Protein AF-A0A8J3KLV8-F1 (afdb_monomer_lite)

InterPro domains:
  IPR044548 Uncharacterized protein AF_0060, NTP Pyrophosphohydrolase MazG-like domain [cd11533] (44-113)

Sequence (144 aa):
MPGKSDDLAAHRTAPQRTAAARGGGAGSVRPVDETSRRAVDAAVRWLDTHHGNGPQQQTMRILKVTEEAGEAASAWIGVQGQNPRKGVTHTPREVADELADVALASFVAIRSLGFDPAEVLAAKAAKVLDRMAAHGGTSAVVDA

pLDDT: mean 82.33, std 23.12, range [37.09, 98.81]

Secondary structure (DSSP, 8-state):
-------------PPP--------------SS-HHHHHHHHHHHHHHHHHH--SHHHHHHHHHHHHHHHHHHHHHHHHHTT--TTT-----HHHHHHHHHHHHHHHHHHHHHTT--HHHHHHHHHHHHHHHHHHHHHHTTSS--

Organism: NCBI:txid53366

Radius of gyration: 24.16 Å; chains: 1; bounding box: 39×49×84 Å

Foldseek 3Di:
DDDDDDPPPPDPDDDDDDDDDPDDDPPPPQQQDPVLQVVLVVVLVVCCVPPNLDPVSLVVLVVVLVVLVVVLVVQVCLCVLVPVVRGRDHDVVVSVVSVVSSLSSVQNSCVSVVHHSSVVVVVVVVVVVVVVVVVVVVVVPPDD

Structure (mmCIF, N/CA/C/O backbone):
data_AF-A0A8J3KLV8-F1
#
_entry.id   AF-A0A8J3KLV8-F1
#
loop_
_atom_site.group_PDB
_atom_site.id
_atom_site.type_symbol
_atom_site.label_atom_id
_atom_site.label_alt_id
_atom_site.label_comp_id
_atom_site.label_asym_id
_atom_site.label_entity_id
_atom_site.label_seq_id
_atom_site.pdbx_PDB_ins_code
_atom_site.Cartn_x
_atom_site.Cartn_y
_atom_site.Cartn_z
_atom_site.occupancy
_atom_site.B_iso_or_equiv
_atom_site.auth_seq_id
_atom_site.auth_comp_id
_atom_site.auth_asym_id
_atom_site.auth_atom_id
_atom_site.pdbx_PDB_model_num
ATOM 1 N N . MET A 1 1 ? -24.159 14.113 63.721 1.00 42.66 1 MET A N 1
ATOM 2 C CA . MET A 1 1 ? -24.498 12.677 63.803 1.00 42.66 1 MET A CA 1
ATOM 3 C C . MET A 1 1 ? -23.819 11.965 62.640 1.00 42.66 1 MET A C 1
ATOM 5 O O . MET A 1 1 ? -24.181 12.276 61.514 1.00 42.66 1 MET A O 1
ATOM 9 N N . PRO A 1 2 ? -22.803 11.114 62.864 1.00 45.06 2 PRO A N 1
ATOM 10 C CA . PRO A 1 2 ? -22.189 10.315 61.808 1.00 45.06 2 PRO A CA 1
ATOM 11 C C . PRO A 1 2 ? -22.874 8.941 61.687 1.00 45.06 2 PRO A C 1
ATOM 13 O O . PRO A 1 2 ? -23.283 8.352 62.686 1.00 45.06 2 PRO A O 1
ATOM 16 N N . GLY A 1 3 ? -22.980 8.436 60.459 1.00 40.41 3 GLY A N 1
ATOM 17 C CA . GLY A 1 3 ? -23.539 7.125 60.104 1.00 40.41 3 GLY A CA 1
ATOM 18 C C . GLY A 1 3 ? -24.324 7.240 58.793 1.00 40.41 3 GLY A C 1
ATOM 19 O O . GLY A 1 3 ? -25.127 8.151 58.661 1.00 40.41 3 GLY A O 1
ATOM 20 N N . LYS A 1 4 ? -24.150 6.409 57.771 1.00 46.09 4 LYS A N 1
ATOM 21 C CA . LYS A 1 4 ? -23.437 5.142 57.617 1.00 46.09 4 LYS A CA 1
ATOM 22 C C . LYS A 1 4 ? -22.917 5.065 56.174 1.00 46.09 4 LYS A C 1
ATOM 24 O O . LYS A 1 4 ? -23.565 5.557 55.260 1.00 46.09 4 LYS A O 1
ATOM 29 N N . SER A 1 5 ? -21.741 4.464 56.045 1.00 48.00 5 SER A N 1
ATOM 30 C CA . SER A 1 5 ? -21.215 3.720 54.896 1.00 48.00 5 SER A CA 1
ATOM 31 C C . SER A 1 5 ? -22.264 3.193 53.913 1.00 48.00 5 SER A C 1
ATOM 33 O O . SER A 1 5 ? -23.103 2.402 54.331 1.00 48.00 5 SER A O 1
ATOM 35 N N . ASP A 1 6 ? -22.092 3.523 52.632 1.00 41.88 6 ASP A N 1
ATOM 36 C CA . ASP A 1 6 ? -22.481 2.674 51.505 1.00 41.88 6 ASP A CA 1
ATOM 37 C C . ASP A 1 6 ? -21.314 2.647 50.503 1.00 41.88 6 ASP A C 1
ATOM 39 O O . ASP A 1 6 ? -21.176 3.496 49.620 1.00 41.88 6 ASP A O 1
ATOM 43 N N . ASP A 1 7 ? -20.429 1.667 50.701 1.00 40.50 7 ASP A N 1
ATOM 44 C CA . ASP A 1 7 ? -19.437 1.229 49.723 1.00 40.50 7 ASP A CA 1
ATOM 45 C C . ASP A 1 7 ? -20.174 0.610 48.526 1.00 40.50 7 ASP A C 1
ATOM 47 O O . ASP A 1 7 ? -20.516 -0.574 48.506 1.00 40.50 7 ASP A O 1
ATOM 51 N N . LEU A 1 8 ? -20.422 1.418 47.496 1.00 43.19 8 LEU A N 1
ATOM 52 C CA . LEU A 1 8 ? -20.843 0.938 46.183 1.00 43.19 8 LEU A CA 1
ATOM 53 C C . LEU A 1 8 ? -19.626 0.357 45.452 1.00 43.19 8 LEU A C 1
ATOM 55 O O . LEU A 1 8 ? -19.014 0.987 44.588 1.00 43.19 8 LEU A O 1
ATOM 59 N N . ALA A 1 9 ? -19.284 -0.881 45.806 1.00 39.94 9 ALA A N 1
ATOM 60 C CA . ALA A 1 9 ? -18.424 -1.739 45.006 1.00 39.94 9 ALA A CA 1
ATOM 61 C C . ALA A 1 9 ? -19.121 -2.034 43.665 1.00 39.94 9 ALA A C 1
ATOM 63 O O . ALA A 1 9 ? -19.897 -2.979 43.525 1.00 39.94 9 ALA A O 1
ATOM 64 N N . ALA A 1 10 ? -18.861 -1.192 42.665 1.00 48.28 10 ALA A N 1
ATOM 65 C CA . ALA A 1 10 ? -19.279 -1.429 41.295 1.00 48.28 10 ALA A CA 1
ATOM 66 C C . ALA A 1 10 ? -18.558 -2.674 40.754 1.00 48.28 10 ALA A C 1
ATOM 68 O O . ALA A 1 10 ? -17.348 -2.680 40.515 1.00 48.28 10 ALA A O 1
ATOM 69 N N . HIS A 1 11 ? -19.340 -3.737 40.584 1.00 37.72 11 HIS A N 1
ATOM 70 C CA . HIS A 1 11 ? -19.002 -4.976 39.899 1.00 37.72 11 HIS A CA 1
ATOM 71 C C . HIS A 1 11 ? -18.259 -4.682 38.580 1.00 37.72 11 HIS A C 1
ATOM 73 O O . HIS A 1 11 ? -18.854 -4.258 37.589 1.00 37.72 11 HIS A O 1
ATOM 79 N N . ARG A 1 12 ? -16.941 -4.924 38.543 1.00 47.00 12 ARG A N 1
ATOM 80 C CA . ARG A 1 12 ? -16.189 -5.039 37.285 1.00 47.00 12 ARG A CA 1
ATOM 81 C C . ARG A 1 12 ? -16.576 -6.353 36.617 1.00 47.00 12 ARG A C 1
ATOM 83 O O . ARG A 1 12 ? -15.980 -7.395 36.879 1.00 47.00 12 ARG A O 1
ATOM 90 N N . THR A 1 13 ? -17.581 -6.303 35.756 1.00 42.56 13 THR A N 1
ATOM 91 C CA . THR A 1 13 ? -17.938 -7.412 34.873 1.00 42.56 13 THR A CA 1
ATOM 92 C C . THR A 1 13 ? -16.992 -7.386 33.673 1.00 42.56 13 THR A C 1
ATOM 94 O O . THR A 1 13 ? -17.087 -6.518 32.808 1.00 42.56 13 THR A O 1
ATOM 97 N N . ALA A 1 14 ? -16.027 -8.306 33.643 1.00 42.88 14 ALA A N 1
ATOM 98 C CA . ALA A 1 14 ? -15.193 -8.533 32.469 1.00 42.88 14 ALA A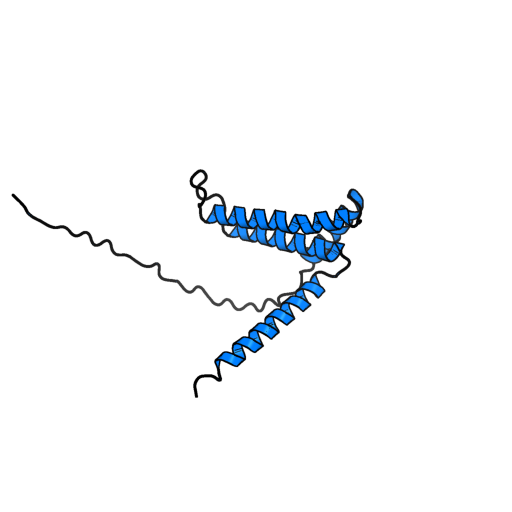 CA 1
ATOM 99 C C . ALA A 1 14 ? -16.067 -9.040 31.302 1.00 42.88 14 ALA A C 1
ATOM 101 O O . ALA A 1 14 ? -16.919 -9.905 31.528 1.00 42.88 14 ALA A O 1
ATOM 102 N N . PRO A 1 15 ? -15.884 -8.556 30.060 1.00 42.44 15 PRO A N 1
ATOM 103 C CA . PRO A 1 15 ? -16.620 -9.092 28.927 1.00 42.44 15 PRO A CA 1
ATOM 104 C C . PRO A 1 15 ? -16.161 -10.527 28.642 1.00 42.44 15 PRO A C 1
ATOM 106 O O . PRO A 1 15 ? -14.987 -10.799 28.379 1.00 42.44 15 PRO A O 1
ATOM 109 N N . GLN A 1 16 ? -17.116 -11.451 28.714 1.00 42.62 16 GLN A N 1
ATOM 110 C CA . GLN A 1 16 ? -16.942 -12.852 28.360 1.00 42.62 16 GLN A CA 1
ATOM 111 C C . GLN A 1 16 ? -16.644 -12.959 26.859 1.00 42.62 16 GLN A C 1
ATOM 113 O O . GLN A 1 16 ? -17.425 -12.517 26.018 1.00 42.62 16 GLN A O 1
ATOM 118 N N . ARG A 1 17 ? -15.496 -13.551 26.517 1.00 41.84 17 ARG A N 1
ATOM 119 C CA . ARG A 1 17 ? -15.134 -13.891 25.138 1.00 41.84 17 ARG A CA 1
ATOM 120 C C . ARG A 1 17 ? -16.031 -15.028 24.657 1.00 41.84 17 ARG A C 1
ATOM 122 O O . ARG A 1 17 ? -15.764 -16.192 24.939 1.00 41.84 17 ARG A O 1
ATOM 129 N N . THR A 1 18 ? -17.076 -14.701 23.908 1.00 43.59 18 THR A N 1
ATOM 130 C CA . THR A 1 18 ? -17.837 -15.690 23.144 1.00 43.59 18 THR A CA 1
ATOM 131 C C . THR A 1 18 ? -16.981 -16.180 21.980 1.00 43.59 18 THR A C 1
ATOM 133 O O . THR A 1 18 ? -16.711 -15.445 21.029 1.00 43.59 18 THR A O 1
ATOM 136 N N . ALA A 1 19 ? -16.523 -17.427 22.075 1.00 47.34 19 ALA A N 1
ATOM 137 C CA . ALA A 1 19 ? -15.889 -18.148 20.985 1.00 47.34 19 ALA A CA 1
ATOM 138 C C . ALA A 1 19 ? -16.931 -18.422 19.888 1.00 47.34 19 ALA A C 1
ATOM 140 O O . ALA A 1 19 ? -17.770 -19.309 20.026 1.00 47.34 19 ALA A O 1
ATOM 141 N N . ALA A 1 20 ? -16.883 -17.648 18.804 1.00 45.16 20 ALA A N 1
ATOM 142 C CA . ALA A 1 20 ? -17.672 -17.906 17.609 1.00 45.16 20 ALA A CA 1
ATOM 143 C C . ALA A 1 20 ? -16.882 -18.802 16.640 1.00 45.16 20 ALA A C 1
ATOM 145 O O . ALA A 1 20 ? -15.815 -18.436 16.156 1.00 45.16 20 ALA A O 1
ATOM 146 N N . ALA A 1 21 ? -17.440 -19.996 16.434 1.00 41.50 21 ALA A N 1
ATOM 147 C CA . ALA A 1 21 ? -17.370 -20.880 15.272 1.00 41.50 21 ALA A CA 1
ATOM 148 C C . ALA A 1 21 ? -16.070 -20.915 14.442 1.00 41.50 21 ALA A C 1
ATOM 150 O O . ALA A 1 21 ? -15.803 -20.075 13.584 1.00 41.50 21 ALA A O 1
ATOM 151 N N . ARG A 1 22 ? -15.352 -22.036 14.582 1.00 46.91 22 ARG A N 1
ATOM 152 C CA . ARG A 1 22 ? -14.460 -22.575 13.550 1.00 46.91 22 ARG A CA 1
ATOM 153 C C . ARG A 1 22 ? -15.291 -22.964 12.320 1.00 46.91 22 ARG A C 1
ATOM 155 O O . ARG A 1 22 ? -15.790 -24.082 12.235 1.00 46.91 22 ARG A O 1
ATOM 162 N N . GLY A 1 23 ? -15.439 -22.032 11.384 1.00 38.31 23 GLY A N 1
ATOM 163 C CA . GLY A 1 23 ? -15.900 -22.302 10.025 1.00 38.31 23 GLY A CA 1
ATOM 164 C C . GLY A 1 23 ? -14.726 -22.767 9.172 1.00 38.31 23 GLY A C 1
ATOM 165 O O . GLY A 1 23 ? -13.908 -21.959 8.739 1.00 38.31 23 GLY A O 1
ATOM 166 N N . GLY A 1 24 ? -14.627 -24.079 8.969 1.00 43.69 24 GLY A N 1
ATOM 167 C CA . GLY A 1 24 ? -13.702 -24.686 8.024 1.00 43.69 24 GLY A CA 1
ATOM 168 C C . GLY A 1 24 ? -14.093 -24.340 6.592 1.00 43.69 24 GLY A C 1
ATOM 169 O O . GLY A 1 24 ? -15.017 -24.919 6.034 1.00 43.69 24 GLY A O 1
ATOM 170 N N . GLY A 1 25 ? -13.352 -23.419 5.995 1.00 37.09 25 GLY A N 1
ATOM 171 C CA . GLY A 1 25 ? -13.184 -23.319 4.558 1.00 37.09 25 GLY A CA 1
ATOM 172 C C . GLY A 1 25 ? -11.692 -23.231 4.317 1.00 37.09 25 GLY A C 1
ATOM 173 O O . GLY A 1 25 ? -11.089 -22.201 4.604 1.00 37.09 25 GLY A O 1
ATOM 174 N N . ALA A 1 26 ? -11.081 -24.313 3.838 1.00 45.38 26 ALA A N 1
ATOM 175 C CA . ALA A 1 26 ? -9.734 -24.274 3.290 1.00 45.38 26 ALA A CA 1
ATOM 176 C C . ALA A 1 26 ? -9.777 -23.447 1.996 1.00 45.38 26 ALA A C 1
ATOM 178 O O . ALA A 1 26 ? -9.745 -23.974 0.887 1.00 45.38 26 ALA A O 1
ATOM 179 N N . GLY A 1 27 ? -9.917 -22.129 2.140 1.00 42.78 27 GLY A N 1
ATOM 180 C CA . GLY A 1 27 ? -9.576 -21.186 1.101 1.00 42.78 27 GLY A CA 1
ATOM 181 C C . GLY A 1 27 ? -8.081 -21.323 0.916 1.00 42.78 27 GLY A C 1
ATOM 182 O O . GLY A 1 27 ? -7.308 -20.794 1.711 1.00 42.78 27 GLY A O 1
ATOM 183 N N . SER A 1 28 ? -7.677 -22.098 -0.091 1.00 48.00 28 SER A N 1
ATOM 184 C CA . SER A 1 28 ? -6.356 -21.964 -0.688 1.00 48.00 28 SER A CA 1
ATOM 185 C C . SER A 1 28 ? -6.114 -20.466 -0.815 1.00 48.00 28 SER A C 1
ATOM 187 O O . SER A 1 28 ? -6.854 -19.787 -1.532 1.00 48.00 28 SER A O 1
ATOM 189 N N . VAL A 1 29 ? -5.168 -19.938 -0.035 1.00 47.81 29 VAL A N 1
ATOM 190 C CA . VAL A 1 29 ? -4.652 -18.587 -0.220 1.00 47.81 29 VAL A CA 1
ATOM 191 C C . VAL A 1 29 ? -4.068 -18.614 -1.619 1.00 47.81 29 VAL A C 1
ATOM 193 O O . VAL A 1 29 ? -2.932 -19.040 -1.823 1.00 47.81 29 VAL A O 1
ATOM 196 N N . ARG A 1 30 ? -4.897 -18.292 -2.614 1.00 52.41 30 ARG A N 1
ATOM 197 C CA . ARG A 1 30 ? -4.414 -18.154 -3.971 1.00 52.41 30 ARG A CA 1
ATOM 198 C C . ARG A 1 30 ? -3.498 -16.938 -3.915 1.00 52.41 30 ARG A C 1
ATOM 200 O O . ARG A 1 30 ? -3.945 -15.895 -3.429 1.00 52.41 30 ARG A O 1
ATOM 207 N N . PRO A 1 31 ? -2.223 -17.061 -4.318 1.00 59.91 31 PRO A N 1
ATOM 208 C CA . PRO A 1 31 ? -1.410 -15.871 -4.525 1.00 59.91 31 PRO A CA 1
ATOM 209 C C . PRO A 1 31 ? -2.219 -14.906 -5.400 1.00 59.91 31 PRO A C 1
ATOM 211 O O . PRO A 1 31 ? -2.942 -15.394 -6.266 1.00 59.91 31 PRO A O 1
ATOM 214 N N . VAL A 1 32 ? -2.158 -13.604 -5.078 1.00 67.12 32 VAL A N 1
ATOM 215 C CA . VAL A 1 32 ? -2.868 -12.465 -5.707 1.00 67.12 32 VAL A CA 1
ATOM 216 C C . VAL A 1 32 ? -3.948 -12.904 -6.702 1.00 67.12 32 VAL A C 1
ATOM 218 O O . VAL A 1 32 ? -3.626 -13.299 -7.822 1.00 67.12 32 VAL A O 1
ATOM 221 N N . ASP A 1 33 ? -5.224 -12.863 -6.303 1.00 85.62 33 ASP A N 1
ATOM 222 C CA . ASP A 1 33 ? -6.306 -13.373 -7.149 1.00 85.62 33 ASP A CA 1
ATOM 223 C C . ASP A 1 33 ? -6.339 -12.685 -8.530 1.00 85.62 33 ASP A C 1
ATOM 225 O O . ASP A 1 33 ? -5.818 -11.584 -8.718 1.00 85.62 33 ASP A O 1
ATOM 229 N N . GLU A 1 34 ? -6.967 -13.330 -9.517 1.00 89.25 34 GLU A N 1
ATOM 230 C CA . GLU A 1 34 ? -6.962 -12.855 -10.908 1.00 89.25 34 GLU A CA 1
ATOM 231 C C . GLU A 1 34 ? -7.469 -11.412 -11.060 1.00 89.25 34 GLU A C 1
ATOM 233 O O . GLU A 1 34 ? -6.977 -10.671 -11.913 1.00 89.25 34 GLU A O 1
ATOM 238 N N . THR A 1 35 ? -8.420 -10.987 -10.225 1.00 93.81 35 THR A N 1
ATOM 239 C CA . THR A 1 35 ? -8.923 -9.609 -10.234 1.00 93.81 35 THR A CA 1
ATOM 240 C C . THR A 1 35 ? -7.831 -8.647 -9.793 1.00 93.81 35 THR A C 1
ATOM 242 O O . THR A 1 35 ? -7.540 -7.686 -10.507 1.00 93.81 35 THR A O 1
ATOM 245 N N . SER A 1 36 ? -7.180 -8.940 -8.665 1.00 93.19 36 SER A N 1
ATOM 246 C CA . SER A 1 36 ? -6.076 -8.141 -8.131 1.00 93.19 36 SER A CA 1
ATOM 247 C C . SER A 1 36 ? -4.907 -8.061 -9.116 1.00 93.19 36 SER A C 1
ATOM 249 O O . SER A 1 36 ? -4.380 -6.978 -9.369 1.00 93.19 36 SER A O 1
ATOM 251 N N . ARG A 1 37 ? -4.547 -9.178 -9.760 1.00 94.25 37 ARG A N 1
ATOM 252 C CA . ARG A 1 37 ? -3.490 -9.216 -10.783 1.00 94.25 37 ARG A CA 1
ATOM 253 C C . ARG A 1 37 ? -3.818 -8.307 -11.970 1.00 94.25 37 ARG A C 1
ATOM 255 O O . ARG A 1 37 ? -2.998 -7.480 -12.366 1.00 94.25 37 ARG A O 1
ATOM 262 N N . ARG A 1 38 ? -5.041 -8.411 -12.506 1.00 96.81 38 ARG A N 1
ATOM 263 C CA . ARG A 1 38 ? -5.516 -7.560 -13.610 1.00 96.81 38 ARG A CA 1
ATOM 264 C C . ARG A 1 38 ? -5.549 -6.083 -13.231 1.00 96.81 38 ARG A C 1
ATOM 266 O O . ARG A 1 38 ? -5.206 -5.253 -14.072 1.00 96.81 38 ARG A O 1
ATOM 273 N N . ALA A 1 39 ? -5.953 -5.761 -12.003 1.00 97.69 39 ALA A N 1
ATOM 274 C CA . ALA A 1 39 ? -5.991 -4.393 -11.498 1.00 97.69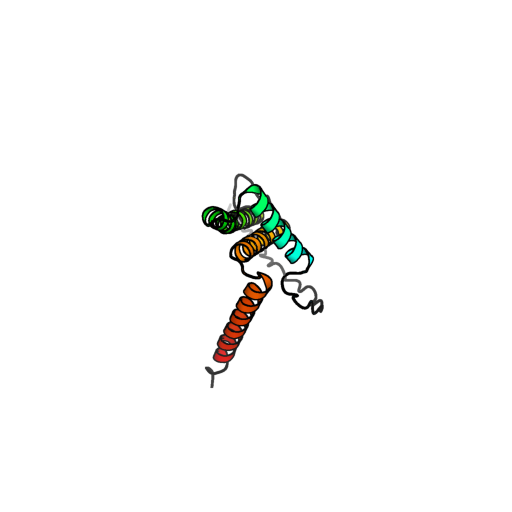 39 ALA A CA 1
ATOM 275 C C . ALA A 1 39 ? -4.584 -3.785 -11.418 1.00 97.69 39 ALA A C 1
ATOM 277 O O . ALA A 1 39 ? -4.367 -2.699 -11.950 1.00 97.69 39 ALA A O 1
ATOM 278 N N . VAL A 1 40 ? -3.612 -4.511 -10.854 1.00 98.25 40 VAL A N 1
ATOM 279 C CA . VAL A 1 40 ? -2.208 -4.068 -10.775 1.00 98.25 40 VAL A CA 1
ATOM 280 C C . VAL A 1 40 ? -1.628 -3.823 -12.167 1.00 98.25 40 VAL A C 1
ATOM 282 O O . VAL A 1 40 ? -1.069 -2.759 -12.432 1.00 98.25 40 VAL A O 1
ATOM 285 N N . ASP A 1 41 ? -1.805 -4.772 -13.086 1.00 97.94 41 ASP A N 1
ATOM 286 C CA . ASP A 1 41 ? -1.319 -4.641 -14.459 1.00 97.94 41 ASP A CA 1
ATOM 287 C C . ASP A 1 41 ? -1.985 -3.468 -15.203 1.00 97.94 41 ASP A C 1
ATOM 289 O O . ASP A 1 41 ? -1.335 -2.767 -15.982 1.00 97.94 41 ASP A O 1
ATOM 293 N N . ALA A 1 42 ? -3.283 -3.237 -14.983 1.00 98.44 42 ALA A N 1
ATOM 294 C CA . ALA A 1 42 ? -3.993 -2.096 -15.556 1.00 98.44 42 ALA A CA 1
ATOM 295 C C . ALA A 1 42 ? -3.498 -0.763 -14.978 1.00 98.44 42 ALA A C 1
ATOM 297 O O . ALA A 1 42 ? -3.259 0.167 -15.747 1.00 98.44 42 ALA A O 1
ATOM 298 N N . ALA A 1 43 ? -3.286 -0.692 -13.663 1.00 98.44 43 ALA A N 1
ATOM 299 C CA . ALA A 1 43 ? -2.770 0.492 -12.988 1.00 98.44 43 ALA A CA 1
ATOM 300 C C . ALA A 1 43 ? -1.365 0.855 -13.486 1.00 98.44 43 ALA A C 1
ATOM 302 O O . ALA A 1 43 ? -1.133 2.002 -13.860 1.00 98.44 43 ALA A O 1
ATOM 303 N N . VAL A 1 44 ? -0.448 -0.115 -13.581 1.00 98.62 44 VAL A N 1
ATOM 304 C CA . VAL A 1 44 ? 0.911 0.133 -14.094 1.00 98.62 44 VAL A CA 1
ATOM 305 C C . VAL A 1 44 ? 0.876 0.621 -15.538 1.00 98.62 44 VAL A C 1
ATOM 307 O O . VAL A 1 44 ? 1.480 1.647 -15.834 1.00 98.62 44 VAL A O 1
ATOM 310 N N . ARG A 1 45 ? 0.118 -0.039 -16.428 1.00 98.62 45 ARG A N 1
ATOM 311 C CA . ARG A 1 45 ? -0.018 0.419 -17.824 1.00 98.62 45 ARG A CA 1
ATOM 312 C C . ARG A 1 45 ? -0.565 1.839 -17.914 1.00 98.62 45 ARG A C 1
ATOM 314 O O . ARG A 1 45 ? -0.084 2.635 -18.721 1.00 98.62 45 ARG A O 1
ATOM 321 N N . TRP A 1 46 ? -1.575 2.152 -17.107 1.00 98.69 46 TRP A N 1
ATOM 322 C CA . TRP A 1 46 ? -2.164 3.483 -17.076 1.00 98.69 46 TRP A CA 1
ATOM 323 C C . TRP A 1 46 ? -1.145 4.524 -16.590 1.00 98.69 46 TRP A C 1
ATOM 325 O O . TRP A 1 46 ? -0.951 5.533 -17.265 1.00 98.69 46 TRP A O 1
ATOM 335 N N . LEU A 1 47 ? -0.424 4.248 -15.500 1.00 98.38 47 LEU A N 1
ATOM 336 C CA . LEU A 1 47 ? 0.618 5.131 -14.963 1.00 98.38 47 LEU A CA 1
ATOM 337 C C . LEU A 1 47 ? 1.772 5.337 -15.950 1.00 98.38 47 LEU A C 1
ATOM 339 O O . LEU A 1 47 ? 2.219 6.467 -16.135 1.00 98.38 47 LEU A O 1
ATOM 343 N N . ASP A 1 48 ? 2.230 4.274 -16.609 1.00 98.44 48 ASP A N 1
ATOM 344 C CA . ASP A 1 48 ? 3.284 4.347 -17.624 1.00 98.44 48 ASP A CA 1
ATOM 345 C C . ASP A 1 48 ? 2.854 5.226 -18.805 1.00 98.44 48 ASP A C 1
ATOM 347 O O . ASP A 1 48 ? 3.638 6.043 -19.283 1.00 98.44 48 ASP A O 1
ATOM 351 N N . THR A 1 49 ? 1.592 5.110 -19.231 1.00 98.56 49 THR A N 1
ATOM 352 C CA . THR A 1 49 ? 1.031 5.902 -20.336 1.00 98.56 49 THR A CA 1
ATOM 353 C C . THR A 1 49 ? 0.945 7.393 -19.997 1.00 98.56 49 THR A C 1
ATOM 355 O O . THR A 1 49 ? 1.207 8.228 -20.858 1.00 98.56 49 THR A O 1
ATOM 358 N N . HIS A 1 50 ? 0.581 7.742 -18.759 1.00 97.88 50 HIS A N 1
ATOM 359 C CA . HIS A 1 50 ? 0.298 9.133 -18.377 1.00 97.88 50 HIS A CA 1
ATOM 360 C C . HIS A 1 50 ? 1.495 9.863 -17.762 1.00 97.88 50 HIS A C 1
ATOM 362 O O . HIS A 1 50 ? 1.568 11.090 -17.829 1.00 97.88 50 HIS A O 1
ATOM 368 N N . HIS A 1 51 ? 2.431 9.133 -17.155 1.00 96.12 51 HIS A N 1
ATOM 369 C CA . HIS A 1 51 ? 3.524 9.723 -16.378 1.00 96.12 51 HIS A CA 1
ATOM 370 C C . HIS A 1 51 ? 4.911 9.190 -16.756 1.00 96.12 51 HIS A C 1
ATOM 372 O O . HIS A 1 51 ? 5.908 9.747 -16.296 1.00 96.12 51 HIS A O 1
ATOM 378 N N . GLY A 1 52 ? 4.995 8.149 -17.592 1.00 96.75 52 GLY A N 1
ATOM 379 C CA . GLY A 1 52 ? 6.237 7.442 -17.902 1.00 96.75 52 GLY A CA 1
ATOM 380 C C . GLY A 1 52 ? 6.630 6.424 -16.826 1.00 96.75 52 GLY A C 1
ATOM 381 O O . GLY A 1 52 ? 5.943 6.248 -15.819 1.00 96.75 52 GLY A O 1
ATOM 382 N N . ASN A 1 53 ? 7.756 5.742 -17.043 1.00 97.50 53 ASN A N 1
ATOM 383 C CA . ASN A 1 53 ? 8.234 4.625 -16.217 1.00 97.50 53 ASN A CA 1
ATOM 384 C C . ASN A 1 53 ? 9.697 4.778 -15.757 1.00 97.50 53 ASN A C 1
ATOM 386 O O . ASN A 1 53 ? 10.347 3.796 -15.403 1.00 97.50 53 ASN A O 1
ATOM 390 N N . GLY A 1 54 ? 10.219 6.008 -15.764 1.00 97.94 54 GLY A N 1
ATOM 391 C CA . GLY A 1 54 ? 11.584 6.300 -15.338 1.00 97.94 54 GLY A CA 1
ATOM 392 C C . GLY A 1 54 ? 11.799 6.169 -13.821 1.00 97.94 54 GLY A C 1
ATOM 393 O O . GLY A 1 54 ? 10.843 5.980 -13.059 1.00 97.94 54 GLY A O 1
ATOM 394 N N . PRO A 1 55 ? 13.052 6.321 -13.348 1.00 98.00 55 PRO A N 1
ATOM 395 C CA . PRO A 1 55 ? 13.406 6.171 -11.933 1.00 98.00 55 PRO A CA 1
ATOM 396 C C . PRO A 1 55 ? 12.605 7.077 -10.989 1.00 98.00 55 PRO A C 1
ATOM 398 O O . PRO A 1 55 ? 12.232 6.674 -9.886 1.00 98.00 55 PRO A O 1
ATOM 401 N N . GLN A 1 56 ? 12.293 8.301 -11.420 1.00 98.06 56 GLN A N 1
ATOM 402 C CA . GLN A 1 56 ? 11.471 9.232 -10.651 1.00 98.06 56 GLN A CA 1
ATOM 403 C C . GLN A 1 56 ? 10.044 8.698 -10.479 1.00 98.06 56 GLN A C 1
ATOM 405 O O . GLN A 1 56 ? 9.519 8.704 -9.371 1.00 98.06 56 GLN A O 1
ATOM 410 N N . GLN A 1 57 ? 9.422 8.170 -11.535 1.00 98.12 57 GLN A N 1
ATOM 411 C CA . GLN A 1 57 ? 8.074 7.600 -11.457 1.00 98.12 57 GLN A CA 1
ATOM 412 C C . GLN A 1 57 ? 8.047 6.329 -10.610 1.00 98.12 57 GLN A C 1
ATOM 414 O O . GLN A 1 57 ? 7.124 6.145 -9.820 1.00 98.12 57 GLN A O 1
ATOM 419 N N . GLN A 1 58 ? 9.073 5.484 -10.711 1.00 98.12 58 GLN A N 1
ATOM 420 C CA . GLN A 1 58 ? 9.236 4.336 -9.816 1.00 98.12 58 GLN A CA 1
ATOM 421 C C . GLN A 1 58 ? 9.344 4.784 -8.352 1.00 98.12 58 GLN A C 1
ATOM 423 O O . GLN A 1 58 ? 8.693 4.204 -7.485 1.00 98.12 58 GLN A O 1
ATOM 428 N N . THR A 1 59 ? 10.086 5.865 -8.085 1.00 98.50 59 THR A N 1
ATOM 429 C CA . THR A 1 59 ? 10.196 6.462 -6.745 1.00 98.50 59 THR A CA 1
ATOM 430 C C . THR A 1 59 ? 8.829 6.919 -6.240 1.00 98.50 59 THR A C 1
ATOM 432 O O . THR A 1 59 ? 8.453 6.575 -5.124 1.00 98.50 59 THR A O 1
ATOM 435 N N . MET A 1 60 ? 8.040 7.610 -7.067 1.00 98.56 60 MET A N 1
ATOM 436 C CA . MET A 1 60 ? 6.687 8.039 -6.691 1.00 98.56 60 MET A CA 1
ATOM 437 C C . MET A 1 60 ? 5.764 6.859 -6.366 1.00 98.56 60 MET A C 1
ATOM 439 O O . MET A 1 60 ? 5.017 6.917 -5.394 1.00 98.56 60 MET A O 1
ATOM 443 N N . ARG A 1 61 ? 5.844 5.759 -7.123 1.00 98.44 61 ARG A N 1
ATOM 444 C CA . ARG A 1 61 ? 5.047 4.546 -6.862 1.00 98.44 61 ARG A CA 1
ATOM 445 C C . ARG A 1 61 ? 5.454 3.853 -5.560 1.00 98.44 61 ARG A C 1
ATOM 447 O O . ARG A 1 61 ? 4.599 3.302 -4.880 1.00 98.44 61 ARG A O 1
ATOM 454 N N . ILE A 1 62 ? 6.732 3.916 -5.187 1.00 98.69 62 ILE A N 1
ATOM 455 C CA . ILE A 1 62 ? 7.207 3.449 -3.876 1.00 98.69 62 ILE A CA 1
ATOM 456 C C . ILE A 1 62 ? 6.707 4.377 -2.763 1.00 98.69 62 ILE A C 1
ATOM 458 O O . ILE A 1 62 ? 6.224 3.895 -1.744 1.00 98.69 62 ILE A O 1
ATOM 462 N N . LEU A 1 63 ? 6.777 5.699 -2.952 1.00 98.62 63 LEU A N 1
ATOM 463 C CA . LEU A 1 63 ? 6.305 6.670 -1.958 1.00 98.62 63 LEU A CA 1
ATOM 464 C C . LEU A 1 63 ? 4.796 6.575 -1.706 1.00 98.62 63 LEU A C 1
ATOM 466 O O . LEU A 1 63 ? 4.374 6.766 -0.567 1.00 98.62 63 LEU A O 1
ATOM 470 N N . LYS A 1 64 ? 4.006 6.197 -2.719 1.00 98.44 64 LYS A N 1
ATOM 471 C CA . LYS A 1 64 ? 2.569 5.920 -2.572 1.00 98.44 64 LYS A CA 1
ATOM 472 C C . LYS A 1 64 ? 2.288 4.859 -1.500 1.00 98.44 64 LYS A C 1
ATOM 474 O O . LYS A 1 64 ? 1.315 4.981 -0.778 1.00 98.44 64 LYS A O 1
ATOM 479 N N . VAL A 1 65 ? 3.175 3.878 -1.300 1.00 98.81 65 VAL A N 1
ATOM 480 C CA . VAL A 1 65 ? 3.026 2.881 -0.219 1.00 98.81 65 VAL A CA 1
ATOM 481 C C . VAL A 1 65 ? 3.012 3.541 1.163 1.00 98.81 65 VAL A C 1
ATOM 483 O O . VAL A 1 65 ? 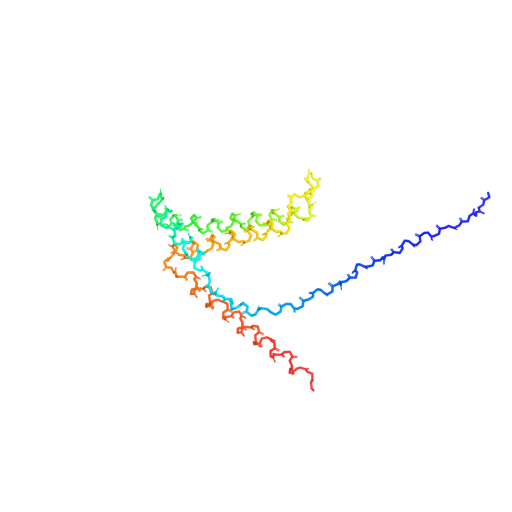2.241 3.143 2.032 1.00 98.81 65 VAL A O 1
ATOM 486 N N . THR A 1 66 ? 3.852 4.557 1.375 1.00 98.75 66 THR A N 1
ATOM 487 C CA . THR A 1 66 ? 3.894 5.306 2.639 1.00 98.75 66 THR A CA 1
ATOM 488 C C . THR A 1 66 ? 2.644 6.160 2.829 1.00 98.75 66 THR A C 1
ATOM 490 O O . THR A 1 66 ? 2.175 6.290 3.957 1.00 98.75 66 THR A O 1
ATOM 493 N N . GLU A 1 67 ? 2.116 6.734 1.747 1.00 98.75 67 GLU A N 1
ATOM 494 C CA . GLU A 1 67 ? 0.853 7.481 1.755 1.00 98.75 67 GLU A CA 1
ATOM 495 C C . GLU A 1 67 ? -0.294 6.586 2.241 1.00 98.75 67 GLU A C 1
ATOM 497 O O . GLU A 1 67 ? -0.859 6.875 3.294 1.00 98.75 67 GLU A O 1
ATOM 502 N N . GLU A 1 68 ? -0.516 5.433 1.597 1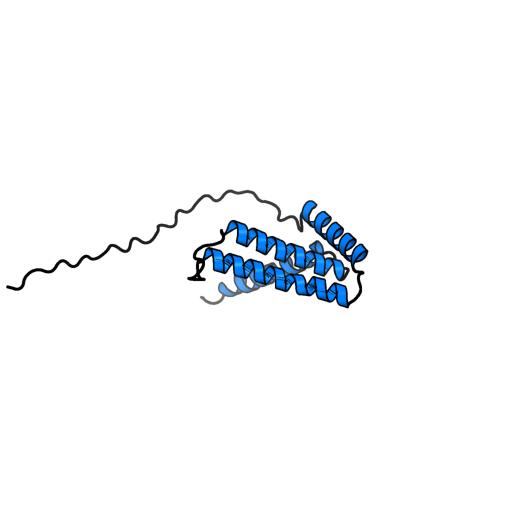.00 98.75 68 GLU A N 1
ATOM 503 C CA . GLU A 1 68 ? -1.575 4.490 2.000 1.00 98.75 68 GLU A CA 1
ATOM 504 C C . GLU A 1 68 ? -1.367 3.954 3.425 1.00 98.75 68 GLU A C 1
ATOM 506 O O . GLU A 1 68 ? -2.306 3.776 4.200 1.00 98.75 68 GLU A O 1
ATOM 511 N N . ALA A 1 69 ? -0.113 3.717 3.831 1.00 98.81 69 ALA A N 1
ATOM 512 C CA . ALA A 1 69 ? 0.177 3.263 5.191 1.00 98.81 69 ALA A CA 1
ATOM 513 C C . ALA A 1 69 ? -0.193 4.330 6.236 1.00 98.81 69 ALA A C 1
ATOM 515 O O . ALA A 1 69 ? -0.609 3.997 7.351 1.00 98.81 69 ALA A O 1
ATOM 516 N N . GLY A 1 70 ? -0.053 5.610 5.880 1.00 98.56 70 GLY A N 1
ATOM 517 C CA . GLY A 1 70 ? -0.516 6.736 6.682 1.00 98.56 70 GLY A CA 1
ATOM 518 C C . GLY A 1 70 ? -2.040 6.799 6.779 1.00 98.56 70 GLY A C 1
ATOM 519 O O . GLY A 1 70 ? -2.560 7.058 7.868 1.00 98.56 70 GLY A O 1
ATOM 520 N N . GLU A 1 71 ? -2.752 6.512 5.689 1.00 98.62 71 GLU A N 1
ATOM 521 C CA . GLU A 1 71 ? -4.219 6.446 5.664 1.00 98.62 71 GLU A CA 1
ATOM 522 C C . GLU A 1 71 ? -4.738 5.302 6.543 1.00 98.62 71 GLU A C 1
ATOM 524 O O . GLU A 1 71 ? -5.533 5.549 7.453 1.00 98.62 71 GLU A O 1
ATOM 529 N N . ALA A 1 72 ? -4.165 4.100 6.434 1.00 98.69 72 ALA A N 1
ATOM 530 C CA . ALA A 1 72 ? -4.493 2.974 7.312 1.00 98.69 72 ALA A CA 1
ATOM 531 C C . ALA A 1 72 ? -4.259 3.289 8.802 1.00 98.69 72 ALA A C 1
ATOM 533 O O . ALA A 1 72 ? -5.082 2.958 9.666 1.00 98.69 72 ALA A O 1
ATOM 534 N N . ALA A 1 73 ? -3.152 3.967 9.126 1.00 98.06 73 ALA A N 1
ATOM 535 C CA . ALA A 1 73 ? -2.871 4.407 10.491 1.00 98.06 73 ALA A CA 1
ATOM 536 C C . ALA A 1 73 ? -3.886 5.456 10.977 1.00 98.06 73 ALA A C 1
ATOM 538 O O . ALA A 1 73 ? -4.374 5.372 12.108 1.00 98.06 73 ALA A O 1
ATOM 539 N N . SER A 1 74 ? -4.233 6.423 10.125 1.00 97.50 74 SER A N 1
ATOM 540 C CA . SER A 1 74 ? -5.241 7.449 10.402 1.00 97.50 74 SER A CA 1
ATOM 541 C C . SER A 1 74 ? -6.624 6.834 10.636 1.00 97.50 74 SER A C 1
ATOM 543 O O . SER A 1 74 ? -7.292 7.175 11.618 1.00 97.50 74 SER A O 1
ATOM 545 N N . ALA A 1 75 ? -7.021 5.867 9.808 1.00 97.94 75 ALA A N 1
ATOM 546 C CA . ALA A 1 75 ? -8.264 5.126 9.967 1.00 97.94 75 ALA A CA 1
ATOM 547 C C . ALA A 1 75 ? -8.283 4.367 11.301 1.00 97.94 75 ALA A C 1
ATOM 549 O O . ALA A 1 75 ? -9.262 4.449 12.044 1.00 97.94 75 ALA A O 1
ATOM 550 N N . TRP A 1 76 ? -7.185 3.706 11.690 1.00 98.12 76 TRP A N 1
ATOM 551 C CA . TRP A 1 76 ? -7.116 3.013 12.982 1.00 98.12 76 TRP A CA 1
ATOM 552 C C . TRP A 1 76 ? -7.205 3.972 14.176 1.00 98.12 76 TRP A C 1
ATOM 554 O O . TRP A 1 76 ? -7.933 3.705 15.135 1.00 98.12 76 TRP A O 1
ATOM 564 N N . ILE A 1 77 ? -6.534 5.125 14.108 1.00 97.25 77 ILE A N 1
ATOM 565 C CA . ILE A 1 77 ? -6.686 6.209 15.093 1.00 97.25 77 ILE A CA 1
ATOM 566 C C . ILE A 1 77 ? -8.155 6.650 15.182 1.00 97.25 77 ILE A C 1
ATOM 568 O O . ILE A 1 77 ? -8.666 6.879 16.284 1.00 97.25 77 ILE A O 1
ATOM 572 N N . GLY A 1 78 ? -8.834 6.728 14.034 1.00 97.62 78 GLY A N 1
ATOM 573 C CA . GLY A 1 78 ? -10.261 7.011 13.916 1.00 97.62 78 GLY A CA 1
ATOM 574 C C . GLY A 1 78 ? -11.155 5.955 14.563 1.00 97.62 78 GLY A C 1
ATOM 575 O O . GLY A 1 78 ? -12.096 6.322 15.261 1.00 97.62 78 GLY A O 1
ATOM 576 N N . VAL A 1 79 ? -10.844 4.664 14.414 1.00 98.00 79 VAL A N 1
ATOM 577 C CA . VAL A 1 79 ? -11.548 3.560 15.100 1.00 98.00 79 VAL A CA 1
ATOM 578 C C . VAL A 1 79 ? -11.394 3.665 16.613 1.00 98.00 79 VAL A C 1
ATOM 580 O O . VAL A 1 79 ? -12.356 3.501 17.358 1.00 98.00 79 VAL A O 1
ATOM 583 N N . GLN A 1 80 ? -10.179 3.952 17.081 1.00 97.75 80 GLN A N 1
ATOM 584 C CA . GLN A 1 80 ? -9.878 4.047 18.510 1.00 97.75 80 GLN A CA 1
ATOM 585 C C . GLN A 1 80 ? -10.402 5.341 19.156 1.00 97.75 80 GLN A C 1
ATOM 587 O O . GLN A 1 80 ? -10.259 5.516 20.368 1.00 97.75 80 GLN A O 1
ATOM 592 N N . GLY A 1 81 ? -10.953 6.269 18.365 1.00 94.94 81 GLY A N 1
ATOM 593 C CA . GLY A 1 81 ? -11.449 7.558 18.840 1.00 94.94 81 GLY A CA 1
ATOM 594 C C . GLY A 1 81 ? -10.380 8.437 19.495 1.00 94.94 81 GLY A C 1
ATOM 595 O O . GLY A 1 81 ? -10.706 9.309 20.296 1.00 94.94 81 GLY A O 1
ATOM 596 N N . GLN A 1 82 ? -9.098 8.210 19.186 1.00 91.38 82 GLN A N 1
ATOM 597 C CA . GLN A 1 82 ? -7.977 8.826 19.914 1.00 91.38 82 GLN A CA 1
ATOM 598 C C . GLN A 1 82 ? -7.824 10.323 19.642 1.00 91.38 82 GLN A C 1
ATOM 600 O O . GLN A 1 82 ? -7.081 10.995 20.349 1.00 91.38 82 GLN A O 1
ATOM 605 N N . ASN A 1 83 ? -8.508 10.865 18.629 1.00 87.06 83 ASN A N 1
ATOM 606 C CA . ASN A 1 83 ? -8.577 12.301 18.394 1.00 87.06 83 ASN A CA 1
ATOM 607 C C . ASN A 1 83 ? -9.761 12.901 19.178 1.00 87.06 83 ASN A C 1
ATOM 609 O O . ASN A 1 83 ? -10.898 12.804 18.702 1.00 87.06 83 ASN A O 1
ATOM 613 N N . PRO A 1 84 ? -9.538 13.602 20.312 1.00 87.56 84 PRO A N 1
ATOM 614 C CA . PRO A 1 84 ? -10.628 14.073 21.173 1.00 87.56 84 PRO A CA 1
ATOM 615 C C . PRO A 1 84 ? -11.551 15.090 20.490 1.00 87.56 84 PRO A C 1
ATOM 617 O O . PRO A 1 84 ? -12.680 15.285 20.923 1.00 87.56 84 PRO A O 1
ATOM 620 N N . ARG A 1 85 ? -11.086 15.738 19.410 1.00 93.19 85 ARG A N 1
ATOM 621 C CA . ARG A 1 85 ? -11.879 16.691 18.617 1.00 93.19 85 ARG A CA 1
ATOM 622 C C . ARG A 1 85 ? -12.827 16.019 17.625 1.00 93.19 85 ARG A C 1
ATOM 624 O O . ARG A 1 85 ? -13.723 16.687 17.125 1.00 93.19 85 ARG A O 1
ATOM 631 N N . LYS A 1 86 ? -12.594 14.750 17.283 1.00 89.75 86 LYS A N 1
ATOM 632 C CA . LYS A 1 86 ? -13.358 14.029 16.254 1.00 89.75 86 LYS A CA 1
ATOM 633 C C . LYS A 1 86 ? -14.089 12.794 16.786 1.00 89.75 86 LYS A C 1
ATOM 635 O O . LYS A 1 86 ? -15.045 12.367 16.153 1.00 89.75 86 LYS A O 1
ATOM 640 N N . GLY A 1 87 ? -13.677 12.242 17.929 1.00 91.50 87 GLY A N 1
ATOM 641 C CA . GLY A 1 87 ? -14.240 10.994 18.445 1.00 91.50 87 GLY A CA 1
ATOM 642 C C . GLY A 1 87 ? -13.975 9.822 17.496 1.00 91.50 87 GLY A C 1
ATOM 643 O O . GLY A 1 87 ? -12.956 9.808 16.802 1.00 91.50 87 GLY A O 1
ATOM 644 N N . VAL A 1 88 ? -14.883 8.842 17.478 1.00 94.44 88 VAL A N 1
ATOM 645 C CA . VAL A 1 88 ? -14.812 7.694 16.562 1.00 94.44 88 VAL A CA 1
ATOM 646 C C . VAL A 1 88 ? -15.250 8.129 15.167 1.00 94.44 88 VAL A C 1
ATOM 648 O O . VAL A 1 88 ? -16.368 8.609 14.996 1.00 94.44 88 VAL A O 1
ATOM 651 N N . THR A 1 89 ? -14.374 7.957 14.179 1.00 95.69 89 THR A N 1
ATOM 652 C CA . THR A 1 89 ? -14.619 8.406 12.795 1.00 95.69 89 THR A CA 1
ATOM 653 C C . THR A 1 89 ? -14.587 7.301 11.755 1.00 95.69 89 THR A C 1
ATOM 655 O O . THR A 1 89 ? -15.030 7.542 10.641 1.00 95.69 89 THR A O 1
ATOM 658 N N . HIS A 1 90 ? -14.063 6.127 12.103 1.00 97.81 90 HIS A N 1
ATOM 659 C CA . HIS A 1 90 ? -13.918 4.999 11.187 1.00 97.81 90 HIS A CA 1
ATOM 660 C C . HIS A 1 90 ? -14.338 3.703 11.873 1.00 97.81 90 HIS A C 1
ATOM 662 O O . HIS A 1 90 ? -14.447 3.608 13.099 1.00 97.81 90 HIS A O 1
ATOM 668 N N . THR A 1 91 ? -14.514 2.680 11.056 1.00 97.94 91 THR A N 1
ATOM 669 C CA . THR A 1 91 ? -14.817 1.307 11.422 1.00 97.94 91 THR A CA 1
ATOM 670 C C . THR A 1 91 ? -13.605 0.406 11.160 1.00 97.94 91 THR A C 1
ATOM 672 O O . THR A 1 91 ? -12.770 0.700 10.304 1.00 97.94 91 THR A O 1
ATOM 675 N N . PRO A 1 92 ? -13.497 -0.749 11.841 1.00 98.38 92 PRO A N 1
ATOM 676 C CA . PRO A 1 92 ? -12.472 -1.740 11.512 1.00 98.38 92 PRO A CA 1
ATOM 677 C C . PRO A 1 92 ? -12.525 -2.240 10.058 1.00 98.38 92 PRO A C 1
ATOM 679 O O . PRO A 1 92 ? -11.512 -2.715 9.552 1.00 98.38 92 PRO A O 1
ATOM 682 N N . ARG A 1 93 ? -13.689 -2.156 9.390 1.00 98.38 93 ARG A N 1
ATOM 683 C CA . ARG A 1 93 ? -13.820 -2.499 7.967 1.00 98.38 93 ARG A CA 1
ATOM 684 C C . ARG A 1 93 ? -13.095 -1.481 7.096 1.00 98.38 93 ARG A C 1
ATOM 686 O O . ARG A 1 93 ? -12.286 -1.905 6.286 1.00 98.38 93 ARG A O 1
ATOM 693 N N . GLU A 1 94 ? -13.302 -0.189 7.335 1.00 98.06 94 GLU A N 1
ATOM 694 C CA . GLU A 1 94 ? -12.593 0.873 6.607 1.00 98.06 94 GLU A CA 1
ATOM 695 C C . GLU A 1 94 ? -11.078 0.758 6.810 1.00 98.06 94 GLU A C 1
ATOM 697 O O . GLU A 1 94 ? -10.329 0.821 5.851 1.00 98.06 94 GLU A O 1
ATOM 702 N N . VAL A 1 95 ? -10.603 0.423 8.016 1.00 98.56 95 VAL A N 1
ATOM 703 C CA . VAL A 1 95 ? -9.168 0.135 8.235 1.00 98.56 95 VAL A CA 1
ATOM 704 C C . VAL A 1 95 ? -8.671 -1.026 7.372 1.00 98.56 95 VAL A C 1
ATOM 706 O O . VAL A 1 95 ? -7.550 -1.000 6.870 1.00 98.56 95 VAL A O 1
ATOM 709 N N . ALA A 1 96 ? -9.478 -2.073 7.214 1.00 98.50 96 ALA A N 1
ATOM 710 C CA . ALA A 1 96 ? -9.121 -3.199 6.364 1.00 98.50 96 ALA A CA 1
ATOM 711 C C . ALA A 1 96 ? -9.186 -2.859 4.864 1.00 98.50 96 ALA A C 1
ATOM 713 O O . ALA A 1 96 ? -8.525 -3.549 4.089 1.00 98.50 96 ALA A O 1
ATOM 714 N N . ASP A 1 97 ? -9.957 -1.845 4.464 1.00 98.31 97 ASP A N 1
ATOM 715 C CA . ASP A 1 97 ? -9.951 -1.300 3.103 1.00 98.31 97 ASP A CA 1
ATOM 716 C C . ASP A 1 97 ? -8.644 -0.528 2.860 1.00 98.31 97 ASP A C 1
ATOM 718 O O . ASP A 1 97 ? -7.902 -0.888 1.951 1.00 98.31 97 ASP A O 1
ATOM 722 N N . GLU A 1 98 ? -8.250 0.367 3.771 1.00 98.62 98 GLU A N 1
ATOM 723 C CA . GLU A 1 98 ? -6.969 1.092 3.677 1.00 98.62 98 GLU A CA 1
ATOM 724 C C . GLU A 1 98 ? -5.750 0.146 3.657 1.00 98.62 98 GLU A C 1
ATOM 726 O O . GLU A 1 98 ? -4.781 0.326 2.921 1.00 98.62 98 GLU A O 1
ATOM 731 N N . LEU A 1 99 ? -5.780 -0.934 4.447 1.00 98.69 99 LEU A N 1
ATOM 732 C CA . LEU A 1 99 ? -4.724 -1.954 4.407 1.00 98.69 99 LEU A CA 1
ATOM 733 C C . LEU A 1 99 ? -4.684 -2.713 3.070 1.00 98.69 99 LEU A C 1
ATOM 735 O O . LEU A 1 99 ? -3.617 -3.194 2.673 1.00 98.69 99 LEU A O 1
ATOM 739 N N . ALA A 1 100 ? -5.821 -2.846 2.382 1.00 98.06 100 ALA A N 1
ATOM 740 C CA . ALA A 1 100 ? -5.856 -3.405 1.036 1.00 98.06 100 ALA A CA 1
ATOM 741 C C . ALA A 1 100 ? -5.238 -2.429 0.023 1.00 98.06 100 ALA A C 1
ATOM 743 O O . ALA A 1 100 ? -4.492 -2.877 -0.853 1.00 98.06 100 ALA A O 1
ATOM 744 N N . ASP A 1 101 ? -5.444 -1.122 0.194 1.00 98.44 101 ASP A N 1
ATOM 745 C CA . ASP A 1 101 ? -4.808 -0.090 -0.629 1.00 98.44 101 ASP A CA 1
ATOM 746 C C . ASP A 1 101 ? -3.283 -0.083 -0.452 1.00 98.44 101 ASP A C 1
ATOM 748 O O . ASP A 1 101 ? -2.549 -0.092 -1.446 1.00 98.44 101 ASP A O 1
ATOM 752 N N . VAL A 1 102 ? -2.773 -0.257 0.776 1.00 98.75 102 VAL A N 1
ATOM 753 C CA . VAL A 1 102 ? -1.331 -0.474 1.028 1.00 98.75 102 VAL A CA 1
ATOM 754 C C . VAL A 1 102 ? -0.791 -1.676 0.245 1.00 98.75 102 VAL A C 1
ATOM 756 O O . VAL A 1 102 ? 0.296 -1.614 -0.349 1.00 98.75 102 VAL A O 1
ATOM 759 N N . ALA A 1 103 ? -1.526 -2.791 0.240 1.00 97.81 103 ALA A N 1
ATOM 760 C CA . ALA A 1 103 ? -1.120 -4.000 -0.472 1.00 97.81 103 ALA A CA 1
ATOM 761 C C . ALA A 1 103 ? -1.120 -3.788 -1.996 1.00 97.81 103 ALA A C 1
ATOM 763 O O . ALA A 1 103 ? -0.153 -4.162 -2.668 1.00 97.81 103 ALA A O 1
ATOM 764 N N . LEU A 1 104 ? -2.155 -3.140 -2.540 1.00 98.00 104 LEU A N 1
ATOM 765 C CA . LEU A 1 104 ? -2.248 -2.812 -3.963 1.00 98.00 104 LEU A CA 1
ATOM 766 C C . LEU A 1 104 ? -1.150 -1.836 -4.398 1.00 98.00 104 LEU A C 1
ATOM 768 O O . LEU A 1 104 ? -0.474 -2.103 -5.395 1.00 98.00 104 LEU A O 1
ATOM 772 N N . ALA A 1 105 ? -0.901 -0.768 -3.636 1.00 98.62 105 ALA A N 1
ATOM 773 C CA . ALA A 1 105 ? 0.192 0.170 -3.892 1.00 98.62 105 ALA A CA 1
ATOM 774 C C . ALA A 1 105 ? 1.550 -0.548 -3.903 1.00 98.62 105 ALA A C 1
ATOM 776 O O . ALA A 1 105 ? 2.370 -0.337 -4.803 1.00 98.62 105 ALA A O 1
ATOM 777 N N . SER A 1 106 ? 1.761 -1.475 -2.964 1.00 98.69 106 SER A N 1
ATOM 778 C CA . SER A 1 106 ? 2.975 -2.295 -2.908 1.00 98.69 106 SER A CA 1
ATOM 779 C C . SER A 1 106 ? 3.133 -3.178 -4.149 1.00 98.69 106 SER A C 1
ATOM 781 O O . SER A 1 106 ? 4.224 -3.260 -4.714 1.00 98.69 106 SER A O 1
ATOM 783 N N . PHE A 1 107 ? 2.061 -3.817 -4.626 1.00 98.56 107 PHE A N 1
ATOM 784 C CA . PHE A 1 107 ? 2.114 -4.630 -5.846 1.00 98.56 107 PHE A CA 1
ATOM 785 C C . PHE A 1 107 ? 2.338 -3.796 -7.104 1.00 98.56 107 PHE A C 1
ATOM 787 O O . PHE A 1 107 ? 3.121 -4.203 -7.962 1.00 98.56 107 PHE A O 1
ATOM 794 N N . VAL A 1 108 ? 1.720 -2.619 -7.205 1.00 98.62 108 VAL A N 1
ATOM 795 C CA . VAL A 1 108 ? 1.979 -1.668 -8.295 1.00 98.62 108 VAL A CA 1
ATOM 796 C C . VAL A 1 108 ? 3.449 -1.250 -8.302 1.00 98.62 108 VAL A C 1
ATOM 798 O O . VAL A 1 108 ? 4.074 -1.248 -9.366 1.00 98.62 108 VAL A O 1
ATOM 801 N N . ALA A 1 109 ? 4.039 -0.966 -7.138 1.00 98.69 109 ALA A N 1
ATOM 802 C CA . ALA A 1 109 ? 5.459 -0.646 -7.025 1.00 98.69 109 ALA A CA 1
ATOM 803 C C . ALA A 1 109 ? 6.354 -1.827 -7.448 1.00 98.69 109 ALA A C 1
ATOM 805 O O . ALA A 1 109 ? 7.241 -1.644 -8.281 1.00 98.69 109 ALA A O 1
ATOM 806 N N . ILE A 1 110 ? 6.088 -3.048 -6.962 1.00 98.62 110 ILE A N 1
ATOM 807 C CA . ILE A 1 110 ? 6.834 -4.262 -7.351 1.00 98.62 110 ILE A CA 1
ATOM 808 C C . ILE A 1 110 ? 6.765 -4.485 -8.866 1.00 98.62 110 ILE A C 1
ATOM 810 O O . ILE A 1 110 ? 7.792 -4.708 -9.513 1.00 98.62 110 ILE A O 1
ATOM 814 N N . ARG A 1 111 ? 5.567 -4.373 -9.446 1.00 98.31 111 ARG A N 1
ATOM 815 C CA . ARG A 1 111 ? 5.358 -4.553 -10.883 1.00 98.31 111 ARG A CA 1
ATOM 816 C C . ARG A 1 111 ? 6.075 -3.485 -11.706 1.00 98.31 111 ARG A C 1
ATOM 818 O O . ARG A 1 111 ? 6.661 -3.801 -12.737 1.00 98.31 111 ARG A O 1
ATOM 825 N N . SER A 1 112 ? 6.101 -2.247 -11.218 1.00 98.06 112 SER A N 1
ATOM 826 C CA . SER A 1 112 ? 6.813 -1.120 -11.843 1.00 98.06 112 SER A CA 1
ATOM 827 C C . SER A 1 112 ? 8.337 -1.255 -11.809 1.00 98.06 112 SER A C 1
ATOM 829 O O . SER A 1 112 ? 9.026 -0.634 -12.618 1.00 98.06 112 SER A O 1
ATOM 831 N N . LEU A 1 113 ? 8.866 -2.067 -10.890 1.00 98.19 113 LEU A N 1
ATOM 832 C CA . LEU A 1 113 ? 10.278 -2.453 -10.832 1.00 98.19 113 LEU A CA 1
ATOM 833 C C . LEU A 1 113 ? 10.608 -3.643 -11.754 1.00 98.19 113 LEU A C 1
ATOM 835 O O . LEU A 1 113 ? 11.760 -4.061 -11.817 1.00 98.19 113 LEU A O 1
ATOM 839 N N . GLY A 1 114 ? 9.618 -4.180 -12.476 1.00 97.25 114 GLY A N 1
ATOM 840 C CA . GLY A 1 114 ? 9.796 -5.268 -13.439 1.00 97.25 114 GLY A CA 1
ATOM 841 C C . GLY A 1 114 ? 9.625 -6.674 -12.864 1.00 97.25 114 GLY A C 1
ATOM 842 O O . GLY A 1 114 ? 9.877 -7.644 -13.573 1.00 97.25 114 GLY A O 1
ATOM 843 N N . PHE A 1 115 ? 9.176 -6.812 -11.616 1.00 98.25 115 PHE A N 1
ATOM 844 C CA . PHE A 1 115 ? 8.956 -8.116 -10.985 1.00 98.25 115 PHE A CA 1
ATOM 845 C C . PHE A 1 115 ? 7.489 -8.554 -11.065 1.00 98.25 115 PHE A C 1
ATOM 847 O O . PHE A 1 115 ? 6.593 -7.732 -11.271 1.00 98.25 115 PHE A O 1
ATOM 854 N N . ASP A 1 116 ? 7.233 -9.850 -10.879 1.00 96.44 116 ASP A N 1
ATOM 855 C CA . ASP A 1 116 ? 5.884 -10.365 -10.638 1.00 96.44 116 ASP A CA 1
ATOM 856 C C . ASP A 1 116 ? 5.542 -10.243 -9.134 1.00 96.44 116 ASP A C 1
ATOM 858 O O . ASP A 1 116 ? 6.201 -10.875 -8.298 1.00 96.44 116 ASP A O 1
ATOM 862 N N . PRO A 1 117 ? 4.525 -9.444 -8.750 1.00 96.25 117 PRO A N 1
ATOM 863 C CA . PRO A 1 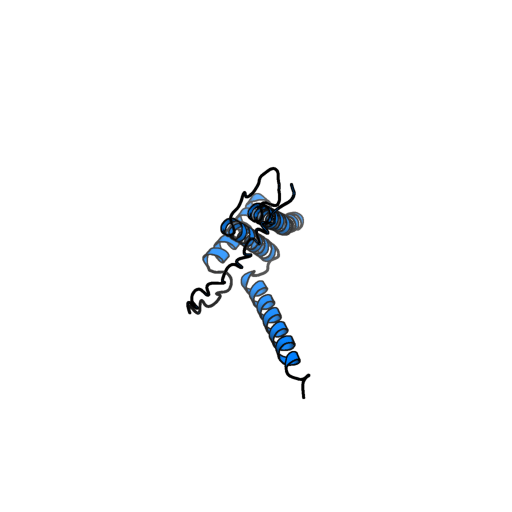117 ? 4.117 -9.304 -7.354 1.00 96.25 117 PRO A CA 1
ATOM 864 C C . PRO A 1 117 ? 3.705 -10.617 -6.685 1.00 96.25 117 PRO A C 1
ATOM 866 O O . PRO A 1 117 ? 3.993 -10.806 -5.501 1.00 96.25 117 PRO A O 1
ATOM 869 N N . ALA A 1 118 ? 3.060 -11.528 -7.418 1.00 93.44 118 ALA A N 1
ATOM 870 C CA . ALA A 1 118 ? 2.607 -12.804 -6.879 1.00 93.44 118 ALA A CA 1
ATOM 871 C C . ALA A 1 118 ? 3.797 -13.707 -6.530 1.00 93.44 118 ALA A C 1
ATOM 873 O O . ALA A 1 118 ? 3.833 -14.280 -5.439 1.00 93.44 118 ALA A O 1
ATOM 874 N N . GLU A 1 119 ? 4.800 -13.775 -7.409 1.00 95.38 119 GLU A N 1
ATOM 875 C CA . GLU A 1 119 ? 6.033 -14.532 -7.166 1.00 95.38 119 GLU A CA 1
ATOM 876 C C . GLU A 1 119 ? 6.826 -13.954 -5.987 1.00 95.38 119 GLU A C 1
ATOM 878 O O . GLU A 1 119 ? 7.242 -14.691 -5.087 1.00 95.38 119 GLU A O 1
ATOM 883 N N . VAL A 1 120 ? 6.992 -12.625 -5.946 1.00 97.62 120 VAL A N 1
ATOM 884 C CA . VAL A 1 120 ? 7.713 -11.940 -4.863 1.00 97.62 120 VAL A CA 1
ATOM 885 C C . VAL A 1 120 ? 7.027 -12.173 -3.517 1.00 97.62 120 VAL A C 1
ATOM 887 O O . VAL A 1 120 ? 7.703 -12.507 -2.536 1.00 97.62 120 VAL A O 1
ATOM 890 N N . LEU A 1 121 ? 5.699 -12.037 -3.453 1.00 95.81 121 LEU A N 1
ATOM 891 C CA . LEU A 1 121 ? 4.945 -12.266 -2.224 1.00 95.81 121 LEU A CA 1
ATOM 892 C C . LEU A 1 121 ? 5.023 -13.730 -1.781 1.00 95.81 121 LEU A C 1
ATOM 894 O O . LEU A 1 121 ? 5.313 -13.988 -0.612 1.00 95.81 121 LEU A O 1
ATOM 898 N N . ALA A 1 122 ? 4.818 -14.683 -2.694 1.00 94.69 122 ALA A N 1
ATOM 899 C CA . ALA A 1 122 ? 4.877 -16.110 -2.385 1.00 94.69 122 ALA A CA 1
ATOM 900 C C . ALA A 1 122 ? 6.253 -16.510 -1.830 1.00 94.69 122 ALA A C 1
ATOM 902 O O . ALA A 1 122 ? 6.342 -17.164 -0.788 1.00 94.69 122 ALA A O 1
ATOM 903 N N . ALA A 1 123 ? 7.336 -16.038 -2.455 1.00 96.25 123 ALA A N 1
ATOM 904 C CA . ALA A 1 123 ? 8.695 -16.291 -1.987 1.00 96.25 123 ALA A CA 1
ATOM 905 C C . ALA A 1 123 ? 8.967 -15.685 -0.597 1.00 96.25 123 ALA A C 1
ATOM 907 O O . ALA A 1 123 ? 9.697 -16.268 0.210 1.00 96.25 123 ALA A O 1
ATOM 908 N N . LYS A 1 124 ? 8.399 -14.511 -0.286 1.00 96.88 124 LYS A N 1
ATOM 909 C CA . LYS A 1 124 ? 8.519 -13.897 1.047 1.00 96.88 124 LYS A CA 1
ATOM 910 C C . LYS A 1 124 ? 7.690 -14.635 2.093 1.00 96.88 124 LYS A C 1
ATOM 912 O O . LYS A 1 124 ? 8.198 -14.854 3.192 1.00 96.88 124 LYS A O 1
ATOM 917 N N . ALA A 1 125 ? 6.476 -15.058 1.750 1.00 96.25 125 ALA A N 1
ATOM 918 C CA . ALA A 1 125 ? 5.610 -15.839 2.625 1.00 96.25 125 ALA A CA 1
ATOM 919 C C . ALA A 1 125 ? 6.249 -17.187 2.994 1.00 96.25 125 ALA A C 1
ATOM 921 O O . ALA A 1 125 ? 6.324 -17.507 4.177 1.00 96.25 125 ALA A O 1
ATOM 922 N N . ALA A 1 126 ? 6.809 -17.916 2.021 1.00 96.19 126 ALA A N 1
ATOM 923 C CA . ALA A 1 126 ? 7.535 -19.165 2.271 1.00 96.19 126 ALA A CA 1
ATOM 924 C C . ALA A 1 126 ? 8.663 -18.974 3.302 1.00 96.19 126 ALA A C 1
ATOM 926 O O . ALA A 1 126 ? 8.699 -19.653 4.323 1.00 96.19 126 ALA A O 1
ATOM 927 N N . LYS A 1 127 ? 9.496 -17.939 3.129 1.00 96.19 127 LYS A N 1
ATOM 928 C CA . LYS A 1 127 ? 10.567 -17.600 4.087 1.00 96.19 127 LYS A CA 1
ATOM 929 C C . LYS A 1 127 ? 10.054 -17.239 5.483 1.00 96.19 127 LYS A C 1
ATOM 931 O O . LYS A 1 127 ? 10.773 -17.401 6.467 1.00 96.19 127 LYS A O 1
ATOM 936 N N . VAL A 1 128 ? 8.859 -16.661 5.601 1.00 96.19 128 VAL A N 1
ATOM 937 C CA . VAL A 1 128 ? 8.237 -16.394 6.909 1.00 96.19 128 VAL A CA 1
ATOM 938 C C . VAL A 1 128 ? 7.811 -17.707 7.559 1.00 96.19 128 VAL A C 1
ATOM 940 O O . VAL A 1 128 ? 8.142 -17.920 8.724 1.00 96.19 128 VAL A O 1
ATOM 943 N N . LEU A 1 129 ? 7.157 -18.593 6.806 1.00 95.81 129 LEU A N 1
ATOM 944 C CA . LEU A 1 129 ? 6.719 -19.904 7.289 1.00 95.81 129 LEU A CA 1
ATOM 945 C C . LEU A 1 129 ? 7.902 -20.763 7.752 1.00 95.81 129 LEU A C 1
ATOM 947 O O . LEU A 1 129 ? 7.868 -21.284 8.866 1.00 95.81 129 LEU A O 1
ATOM 951 N N . ASP A 1 130 ? 8.979 -20.819 6.967 1.00 95.94 130 ASP A N 1
ATOM 952 C CA . ASP A 1 130 ? 10.199 -21.554 7.325 1.00 95.94 130 ASP A CA 1
ATOM 953 C C . ASP A 1 130 ? 10.802 -21.039 8.640 1.00 95.94 130 ASP A C 1
ATOM 955 O O . ASP A 1 130 ? 11.172 -21.815 9.523 1.00 95.94 130 ASP A O 1
ATOM 959 N N . ARG A 1 131 ? 10.849 -19.709 8.819 1.00 95.56 131 ARG A N 1
ATOM 960 C CA . ARG A 1 131 ? 11.332 -19.097 10.067 1.00 95.56 131 ARG A CA 1
ATOM 961 C C . ARG A 1 131 ? 10.444 -19.449 11.254 1.00 95.56 131 ARG A C 1
ATOM 963 O O . ARG A 1 131 ? 10.975 -19.738 12.323 1.00 95.56 131 ARG A O 1
ATOM 970 N N . MET A 1 132 ? 9.123 -19.429 11.090 1.00 94.44 132 MET A N 1
ATOM 971 C CA . MET A 1 132 ? 8.193 -19.793 12.163 1.00 94.44 132 MET A CA 1
ATOM 972 C C . MET A 1 132 ? 8.348 -21.262 12.565 1.00 94.44 132 MET A C 1
ATOM 974 O O . MET A 1 132 ? 8.379 -21.558 13.758 1.00 94.44 132 MET A O 1
ATOM 978 N N . ALA A 1 133 ? 8.517 -22.165 11.595 1.00 93.50 133 ALA A N 1
ATOM 979 C CA . ALA A 1 133 ? 8.761 -23.581 11.859 1.00 93.50 133 ALA A CA 1
ATOM 980 C C . ALA A 1 133 ? 10.075 -23.803 12.629 1.00 93.50 133 ALA A C 1
ATOM 982 O O . ALA A 1 133 ? 10.094 -24.544 13.611 1.00 93.50 133 ALA A O 1
ATOM 983 N N . ALA A 1 134 ? 11.149 -23.102 12.250 1.00 88.69 134 ALA A N 1
ATOM 984 C CA . ALA A 1 134 ? 12.434 -23.187 12.941 1.00 88.69 134 ALA A CA 1
ATOM 985 C C . ALA A 1 134 ? 12.357 -22.717 14.409 1.00 88.69 134 ALA A C 1
ATOM 987 O O . ALA A 1 134 ? 12.894 -23.383 15.288 1.00 88.69 134 ALA A O 1
ATOM 988 N N . HIS A 1 135 ? 11.649 -21.616 14.695 1.00 83.00 135 HIS A N 1
ATOM 989 C CA . HIS A 1 135 ? 11.510 -21.095 16.066 1.00 83.00 135 HIS A CA 1
ATOM 990 C C . HIS A 1 135 ? 10.502 -21.893 16.911 1.00 83.00 135 HIS A C 1
ATOM 992 O O . HIS A 1 135 ? 10.666 -21.997 18.124 1.00 83.00 135 HIS A O 1
ATOM 998 N N . GLY A 1 136 ? 9.480 -22.489 16.286 1.00 69.25 136 GLY A N 1
ATOM 999 C CA . GLY A 1 136 ? 8.532 -23.385 16.956 1.00 69.25 136 GLY A CA 1
ATOM 1000 C C . GLY A 1 136 ? 9.138 -24.741 17.340 1.00 69.25 136 GLY A C 1
ATOM 1001 O O . GLY A 1 136 ? 8.712 -25.336 18.325 1.00 69.25 136 GLY A O 1
ATOM 1002 N N . GLY A 1 137 ? 10.158 -25.208 16.610 1.00 55.12 137 GLY A N 1
ATOM 1003 C CA . GLY A 1 137 ? 10.894 -26.440 16.920 1.00 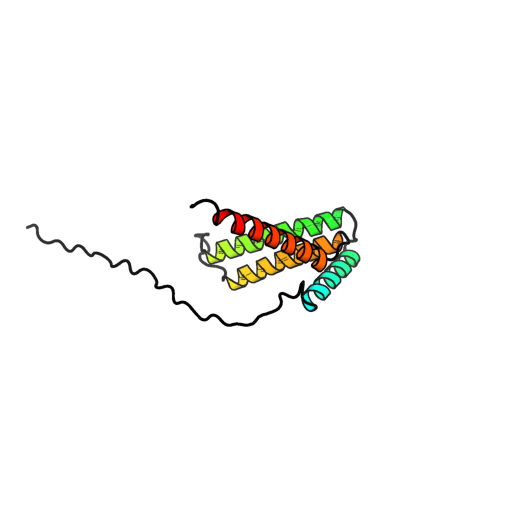55.12 137 GLY A CA 1
ATOM 1004 C C . GLY A 1 137 ? 11.909 -26.310 18.063 1.00 55.12 137 GLY A C 1
ATOM 1005 O O . GLY A 1 137 ? 12.227 -27.302 18.711 1.00 55.12 137 GLY A O 1
ATOM 1006 N N . THR A 1 138 ? 12.396 -25.101 18.361 1.00 56.38 138 THR A N 1
ATOM 1007 C CA . THR A 1 138 ? 13.380 -24.871 19.438 1.00 56.38 138 THR A CA 1
ATOM 1008 C C . THR A 1 138 ? 12.750 -24.836 20.835 1.00 56.38 138 THR A C 1
ATOM 1010 O O . THR A 1 138 ? 13.425 -25.143 21.813 1.00 56.38 138 THR A O 1
ATOM 1013 N N . SER A 1 139 ? 11.451 -24.540 20.961 1.00 52.38 139 SER A N 1
ATOM 1014 C CA . SER A 1 139 ? 10.792 -24.458 22.276 1.00 52.38 139 SER A CA 1
ATOM 1015 C C . SER A 1 139 ? 10.534 -25.820 22.940 1.00 52.38 139 SER A C 1
ATOM 1017 O O . SER A 1 139 ? 10.164 -25.848 24.107 1.00 52.38 139 SER A O 1
ATOM 1019 N N . ALA A 1 140 ? 10.714 -26.938 22.227 1.00 50.50 140 ALA A N 1
ATOM 1020 C CA . ALA A 1 140 ? 10.442 -28.286 22.738 1.00 50.50 140 ALA A CA 1
ATOM 1021 C C . ALA A 1 140 ? 11.671 -29.004 23.338 1.00 50.50 140 ALA A C 1
ATOM 1023 O O . ALA A 1 140 ? 11.533 -30.128 23.806 1.00 50.50 140 ALA A O 1
ATOM 1024 N N . VAL A 1 141 ? 12.866 -28.396 23.317 1.00 51.66 141 VAL A N 1
ATOM 1025 C CA . VAL A 1 141 ? 14.132 -29.077 23.682 1.00 51.66 141 VAL A CA 1
ATOM 1026 C C . VAL A 1 141 ? 14.777 -28.504 24.956 1.00 51.66 141 VAL A C 1
ATOM 1028 O O . VAL A 1 141 ? 15.920 -28.822 25.255 1.00 51.66 141 VAL A O 1
ATOM 1031 N N . VAL A 1 142 ? 14.077 -27.662 25.728 1.00 47.97 142 VAL A N 1
ATOM 1032 C CA . VAL A 1 142 ? 14.671 -26.994 26.910 1.00 47.97 142 VAL A CA 1
ATOM 1033 C C . VAL A 1 142 ? 14.131 -27.443 28.272 1.00 47.97 142 VAL A C 1
ATOM 1035 O O . VAL A 1 142 ? 14.639 -26.964 29.275 1.00 47.97 142 VAL A O 1
ATOM 1038 N N . ASP A 1 143 ? 13.204 -28.404 28.327 1.00 40.06 143 ASP A N 1
ATOM 1039 C CA . ASP A 1 143 ? 12.699 -28.967 29.591 1.00 40.06 143 ASP A CA 1
ATOM 1040 C C . ASP A 1 143 ? 12.796 -30.506 29.597 1.00 40.06 143 ASP A C 1
ATOM 1042 O O . ASP A 1 143 ? 11.794 -31.208 29.438 1.00 40.06 143 ASP A O 1
ATOM 1046 N N . ALA A 1 144 ? 14.013 -31.035 29.764 1.00 39.22 144 ALA A N 1
ATOM 1047 C CA . ALA A 1 144 ? 14.268 -32.442 30.095 1.00 39.22 144 ALA A CA 1
ATOM 1048 C C . ALA A 1 144 ? 15.426 -32.568 31.092 1.00 39.22 144 ALA A C 1
ATOM 1050 O O . ALA A 1 144 ? 16.458 -31.890 30.879 1.00 39.22 144 ALA A O 1
#